Protein AF-A0A9E5G0K2-F1 (afdb_monomer_lite)

Radius of gyration: 24.52 Å; chains: 1; bounding box: 5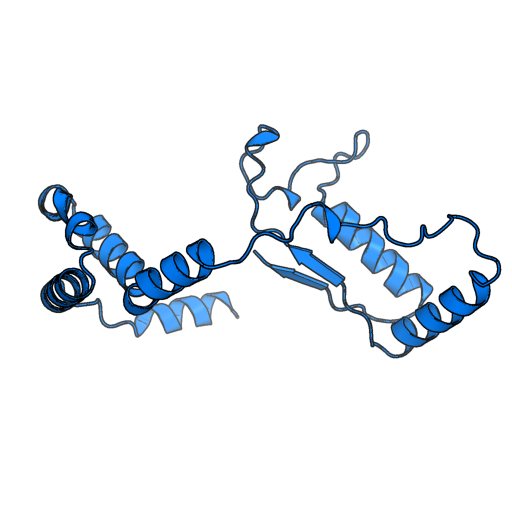8×37×56 Å

Foldseek 3Di:
DVVVVVVVVVVPDDQDDPVNLCVVCVVLVNNVLCPCVVVDDPVVNSVSSVVSVPDPSVCPVVVVVVVVPPDDPDPVVDDDDDDDDPDDPCPVVVVVVVLVCVLVQVAAAEDEFPDACVVVVDGGTQQQAQDDPPPSDGNVRVVVVVQVVVCVVNVHHHHYHYHD

Sequence (164 aa):
MTLRLQQEQRSMRTTPSVAETKQRLERTGQQHLLVFWDSLDESRREALLEAIVQLPLEHLSSMLSQAASLARPAAADIRPVRPYVRNMADASKYRAIGDDLVKRGKVAAFIVAGGQGTRLGWRGPKGTYPATPVAGKPLFRVFAEQIMAAERAYGVRIPWFVMT

pLDDT: mean 88.79, std 14.94, range [36.47, 98.31]

Structure (mmCIF, N/CA/C/O backbone):
data_AF-A0A9E5G0K2-F1
#
_entry.id   AF-A0A9E5G0K2-F1
#
loop_
_atom_site.group_PDB
_atom_site.id
_atom_site.type_symbol
_atom_site.label_atom_id
_atom_site.label_alt_id
_atom_site.label_comp_id
_atom_site.label_asym_id
_atom_site.label_entity_id
_atom_site.label_seq_id
_atom_site.pdbx_PDB_ins_code
_atom_site.Cartn_x
_atom_site.Cartn_y
_atom_site.Cartn_z
_atom_site.occupancy
_atom_site.B_iso_or_equiv
_atom_site.auth_seq_id
_atom_site.auth_comp_id
_atom_site.auth_asym_id
_atom_site.auth_atom_id
_atom_site.pdbx_PDB_model_num
ATOM 1 N N . MET A 1 1 ? -16.997 -9.450 -11.437 1.00 43.88 1 MET A N 1
ATOM 2 C CA . MET A 1 1 ? -17.025 -10.771 -10.768 1.00 43.88 1 MET A CA 1
ATOM 3 C C . MET A 1 1 ? -16.483 -10.708 -9.333 1.00 43.88 1 MET A C 1
ATOM 5 O O . MET A 1 1 ? -17.047 -11.350 -8.464 1.00 43.88 1 MET A O 1
ATOM 9 N N . THR A 1 2 ? -15.490 -9.858 -9.044 1.00 40.88 2 THR A N 1
ATOM 10 C CA . THR A 1 2 ? -14.891 -9.673 -7.701 1.00 40.88 2 THR A CA 1
ATOM 11 C C . THR A 1 2 ? -15.810 -9.015 -6.659 1.00 40.88 2 THR A C 1
ATOM 13 O O . THR A 1 2 ? -15.779 -9.396 -5.495 1.00 40.88 2 THR A O 1
ATOM 16 N N . LEU A 1 3 ? -16.683 -8.081 -7.065 1.00 37.84 3 LEU A N 1
ATOM 17 C CA . LEU A 1 3 ? -17.639 -7.426 -6.153 1.00 37.84 3 LEU A CA 1
ATOM 18 C C . LEU A 1 3 ? -18.699 -8.390 -5.593 1.00 37.84 3 LEU A C 1
ATOM 20 O O . LEU A 1 3 ? -19.084 -8.255 -4.436 1.00 37.84 3 LEU A O 1
ATOM 24 N N . ARG A 1 4 ? -19.126 -9.392 -6.379 1.00 37.00 4 ARG A N 1
ATOM 25 C CA . ARG A 1 4 ? -20.039 -10.445 -5.898 1.00 37.00 4 ARG A CA 1
ATOM 26 C C . ARG A 1 4 ? -19.358 -11.364 -4.890 1.00 37.00 4 ARG A C 1
ATOM 28 O O . ARG A 1 4 ? -19.949 -11.636 -3.861 1.00 37.00 4 ARG A O 1
ATOM 35 N N . LEU A 1 5 ? -18.097 -11.733 -5.120 1.00 40.19 5 LEU A N 1
ATOM 36 C CA . LEU A 1 5 ? -17.333 -12.565 -4.182 1.00 40.19 5 LEU A CA 1
ATOM 37 C C . LEU A 1 5 ? -17.058 -11.849 -2.847 1.00 40.19 5 LEU A C 1
ATOM 39 O O . LEU A 1 5 ? -17.119 -12.479 -1.797 1.00 40.19 5 LEU A O 1
ATOM 43 N N . GLN A 1 6 ? -16.820 -10.531 -2.859 1.00 43.56 6 GLN A N 1
ATOM 44 C CA . GLN A 1 6 ? -16.705 -9.745 -1.622 1.00 43.56 6 GLN A CA 1
ATOM 45 C C . GLN A 1 6 ? -18.045 -9.595 -0.885 1.00 43.56 6 GLN A C 1
ATOM 47 O O . GLN A 1 6 ? -18.051 -9.582 0.343 1.00 43.56 6 GLN A O 1
ATOM 52 N N . GLN A 1 7 ? -19.175 -9.510 -1.599 1.00 43.09 7 GLN A N 1
ATOM 53 C CA . GLN A 1 7 ? -20.510 -9.502 -0.984 1.00 43.09 7 GLN A CA 1
ATOM 54 C C . GLN A 1 7 ? -20.920 -10.884 -0.446 1.00 43.09 7 GLN A C 1
ATOM 56 O O . GLN A 1 7 ? -21.470 -10.965 0.648 1.00 43.09 7 GLN A O 1
ATOM 61 N N . GLU A 1 8 ? -20.589 -11.969 -1.148 1.00 36.47 8 GLU A N 1
ATOM 62 C CA . GLU A 1 8 ? -20.865 -13.347 -0.719 1.00 36.47 8 GLU A CA 1
ATOM 63 C C . GLU A 1 8 ? -20.001 -13.758 0.485 1.00 36.47 8 GLU A C 1
ATOM 65 O O . GLU A 1 8 ? -20.512 -14.367 1.421 1.00 36.47 8 GLU A O 1
ATOM 70 N N . GLN A 1 9 ? -18.732 -13.328 0.556 1.00 42.94 9 GLN A N 1
ATOM 71 C CA . GLN A 1 9 ? -17.899 -13.511 1.758 1.00 42.94 9 GLN A CA 1
ATOM 72 C C . GLN A 1 9 ? -18.350 -12.659 2.954 1.00 42.94 9 GLN A C 1
ATOM 74 O O . GLN A 1 9 ? -18.058 -13.001 4.101 1.00 42.94 9 GLN A O 1
ATOM 79 N N . ARG A 1 10 ? -19.066 -11.555 2.712 1.00 46.38 10 ARG A N 1
ATOM 80 C CA . ARG A 1 10 ? -19.677 -10.741 3.772 1.00 46.38 10 ARG A CA 1
ATOM 81 C C . ARG A 1 10 ? -20.912 -11.424 4.369 1.00 46.38 10 ARG A C 1
ATOM 83 O O . ARG A 1 10 ? -21.186 -11.240 5.545 1.00 46.38 10 ARG A O 1
ATOM 90 N N . SER A 1 11 ? -21.590 -12.270 3.590 1.00 39.50 11 SER A N 1
ATOM 91 C CA . SER A 1 11 ? -22.808 -12.989 3.988 1.00 39.50 11 SER A CA 1
ATOM 92 C C . SER A 1 11 ? -22.575 -14.222 4.881 1.00 39.50 11 SER A C 1
ATOM 94 O O . SER A 1 11 ? -23.548 -14.814 5.338 1.00 39.50 11 SER A O 1
ATOM 96 N N . MET A 1 12 ? -21.321 -14.623 5.134 1.00 43.28 12 MET A N 1
ATOM 97 C CA . MET A 1 12 ? -20.962 -15.782 5.977 1.00 43.28 12 MET A CA 1
ATOM 98 C C . MET A 1 12 ? -20.196 -15.415 7.259 1.00 43.28 12 MET A C 1
ATOM 100 O O . MET A 1 12 ? -19.709 -16.298 7.963 1.00 43.28 12 MET A O 1
ATOM 104 N N . ARG A 1 13 ? -20.073 -14.125 7.588 1.00 54.25 13 ARG A N 1
ATOM 105 C CA . ARG A 1 13 ? -19.498 -13.708 8.869 1.00 54.25 13 ARG A CA 1
ATOM 106 C C . ARG A 1 13 ? -20.595 -13.774 9.920 1.00 54.25 13 ARG A C 1
ATOM 108 O O . ARG A 1 13 ? -21.501 -12.952 9.914 1.00 54.25 13 ARG A O 1
ATOM 115 N N . THR A 1 14 ? -20.520 -14.756 10.811 1.00 58.19 14 THR A N 1
ATOM 116 C CA . THR A 1 14 ? -21.218 -14.686 12.094 1.00 58.19 14 THR A CA 1
ATOM 117 C C . THR A 1 14 ? -20.845 -13.359 12.744 1.00 58.19 14 THR A C 1
ATOM 119 O O . THR A 1 14 ? -19.664 -13.107 12.996 1.00 58.19 14 THR A O 1
ATOM 122 N N . THR A 1 15 ? -21.831 -12.485 12.953 1.00 62.00 15 THR A N 1
ATOM 123 C CA . THR A 1 15 ? -21.634 -11.246 13.706 1.00 62.00 15 THR A CA 1
ATOM 124 C C . THR A 1 15 ? -20.990 -11.622 15.042 1.00 62.00 15 THR A C 1
ATOM 126 O O . THR A 1 15 ? -21.543 -12.471 15.748 1.00 62.00 15 THR A O 1
ATOM 129 N N . PRO A 1 16 ? -19.810 -11.074 15.378 1.00 71.81 16 PRO A N 1
ATOM 130 C CA . PRO A 1 16 ? -19.107 -11.449 16.597 1.00 71.81 16 PRO A CA 1
ATOM 131 C C . PRO A 1 16 ? -20.000 -11.163 17.798 1.00 71.81 16 PRO A C 1
ATOM 133 O O . PRO A 1 16 ? -20.581 -10.079 17.883 1.00 71.81 16 PRO A O 1
ATOM 136 N N . SER A 1 17 ? -20.117 -12.099 18.739 1.00 87.12 17 SER A N 1
ATOM 137 C CA . SER A 1 17 ? -20.910 -11.829 19.934 1.00 87.12 17 SER A CA 1
ATOM 138 C C . SER A 1 17 ? -20.267 -10.698 20.738 1.00 87.12 17 SER A C 1
ATOM 140 O O . SER A 1 17 ? -19.047 -10.653 20.942 1.00 87.12 17 S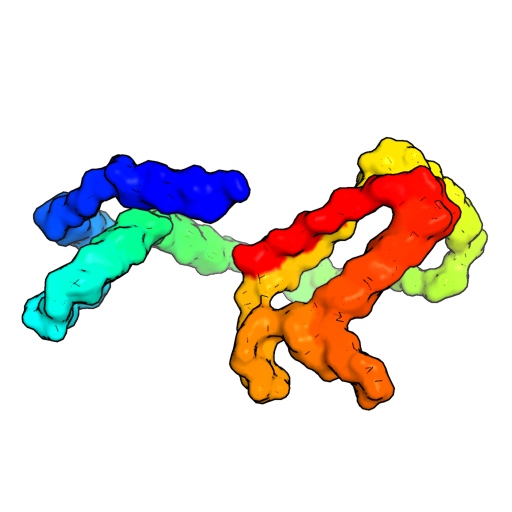ER A O 1
ATOM 142 N N . VAL A 1 18 ? -21.098 -9.785 21.248 1.00 90.75 18 VAL A N 1
ATOM 143 C CA . VAL A 1 18 ? -20.658 -8.718 22.160 1.00 90.75 18 VAL A CA 1
ATOM 144 C C . VAL A 1 18 ? -19.929 -9.318 23.365 1.00 90.75 18 VAL A C 1
ATOM 146 O O . VAL A 1 18 ? -18.916 -8.778 23.807 1.00 90.75 18 VAL A O 1
ATOM 149 N N . ALA A 1 19 ? -20.414 -10.452 23.881 1.00 92.12 19 ALA A N 1
ATOM 150 C CA . ALA A 1 19 ? -19.823 -11.122 25.035 1.00 92.12 19 ALA A CA 1
ATOM 151 C C . ALA A 1 19 ? -18.418 -11.670 24.727 1.00 92.12 19 ALA A C 1
ATOM 153 O O . ALA A 1 19 ? -17.480 -11.423 25.484 1.00 92.12 19 ALA A O 1
ATOM 154 N N . GLU A 1 20 ? -18.250 -12.340 23.584 1.00 91.94 20 GLU A N 1
ATOM 155 C CA . GLU A 1 20 ? -16.953 -12.868 23.135 1.00 91.94 20 GLU A CA 1
ATOM 156 C C . GLU A 1 20 ? -15.943 -11.742 22.898 1.00 91.94 20 GLU A C 1
ATOM 158 O O . GLU A 1 20 ? -14.775 -11.842 23.282 1.00 91.94 20 GLU A O 1
ATOM 163 N N . THR A 1 21 ? -16.408 -10.636 22.312 1.00 94.06 21 THR A N 1
ATOM 164 C CA . THR A 1 21 ? -15.580 -9.455 22.063 1.00 94.06 21 THR A CA 1
ATOM 165 C C . THR A 1 21 ? -15.115 -8.836 23.377 1.00 94.06 21 THR A C 1
ATOM 167 O O . THR A 1 21 ? -13.920 -8.598 23.540 1.00 94.06 21 THR A O 1
ATOM 170 N N . LYS A 1 22 ? -16.014 -8.649 24.353 1.00 94.62 22 LYS A N 1
ATOM 171 C CA . LYS A 1 22 ? -15.657 -8.152 25.692 1.00 94.62 22 LYS A CA 1
ATOM 172 C C . LYS A 1 22 ? -14.598 -9.034 26.358 1.00 94.62 22 LYS A C 1
ATOM 174 O O . LYS A 1 22 ? -13.561 -8.522 26.772 1.00 94.62 22 LYS A O 1
ATOM 179 N N . GLN A 1 23 ? -14.791 -10.353 26.352 1.00 94.81 23 GLN A N 1
ATOM 180 C CA . GLN A 1 23 ? -13.837 -11.295 26.944 1.00 94.81 23 GLN A CA 1
ATOM 181 C C . GLN A 1 23 ? -12.473 -11.290 26.227 1.00 94.81 23 GLN A C 1
ATOM 183 O O . GLN A 1 23 ? -11.421 -11.412 26.857 1.00 94.81 23 GLN A O 1
ATOM 188 N N . ARG A 1 24 ? -12.447 -11.168 24.893 1.00 95.06 24 ARG A N 1
ATOM 189 C CA . ARG A 1 24 ? -11.194 -11.025 24.130 1.00 95.06 24 ARG A CA 1
ATOM 190 C C . ARG A 1 24 ? -10.463 -9.743 24.519 1.00 95.06 24 ARG A C 1
ATOM 192 O O . ARG A 1 24 ? -9.272 -9.795 24.816 1.00 95.06 24 ARG A O 1
ATOM 199 N N . LEU A 1 25 ? -11.180 -8.624 24.577 1.00 95.88 25 LEU A N 1
ATOM 200 C CA . LEU A 1 25 ? -10.605 -7.338 24.958 1.00 95.88 25 LEU A CA 1
ATOM 201 C C . LEU A 1 25 ? -10.047 -7.366 26.379 1.00 95.88 25 LEU A C 1
ATOM 203 O O . LEU A 1 25 ? -8.936 -6.886 26.576 1.00 95.88 25 LEU A O 1
ATOM 207 N N . GLU A 1 26 ? -10.747 -7.986 27.330 1.00 95.44 26 GLU A N 1
ATOM 208 C CA . GLU A 1 26 ? -10.262 -8.186 28.701 1.00 95.44 26 GLU A CA 1
ATOM 209 C C . GLU A 1 26 ? -8.936 -8.945 28.747 1.00 95.44 26 GLU A C 1
ATOM 211 O O . GLU A 1 26 ? -7.979 -8.468 29.353 1.00 95.44 26 GLU A O 1
ATOM 216 N N . ARG A 1 27 ? -8.840 -10.078 28.040 1.00 94.56 27 ARG A N 1
ATOM 217 C CA . ARG A 1 27 ? -7.602 -10.874 27.968 1.00 94.56 27 ARG A CA 1
ATOM 218 C C . ARG A 1 27 ? -6.435 -10.106 27.348 1.00 94.56 27 ARG A C 1
ATOM 220 O O . ARG A 1 27 ? -5.292 -10.322 27.732 1.00 94.56 27 ARG A O 1
ATOM 227 N N . THR A 1 28 ? -6.717 -9.227 26.389 1.00 94.62 28 THR A N 1
ATOM 228 C CA . THR A 1 28 ? -5.694 -8.412 25.704 1.00 94.62 28 THR A CA 1
ATOM 229 C C . THR A 1 28 ? -5.438 -7.047 26.356 1.00 94.62 28 THR A C 1
ATOM 231 O O . THR A 1 28 ? -4.575 -6.305 25.888 1.00 94.62 28 THR A O 1
ATOM 234 N N . GLY A 1 29 ? -6.175 -6.687 27.414 1.00 94.12 29 GLY A N 1
ATOM 235 C CA . GLY A 1 29 ? -6.085 -5.373 28.064 1.00 94.12 29 GLY A CA 1
ATOM 236 C C . GLY A 1 29 ? -6.589 -4.195 27.210 1.00 94.12 29 GLY A C 1
ATOM 237 O O . GLY A 1 29 ? -6.114 -3.072 27.365 1.00 94.12 29 GLY A O 1
ATOM 238 N N . GLN A 1 30 ? -7.508 -4.435 26.270 1.00 95.81 30 GLN A N 1
ATOM 239 C CA . GLN A 1 30 ? -7.991 -3.464 25.272 1.00 95.81 30 GLN A CA 1
ATOM 240 C C . GLN A 1 30 ? -9.459 -3.051 25.501 1.00 95.81 30 GLN A C 1
ATOM 242 O O . GLN A 1 30 ? -10.157 -2.644 24.573 1.00 95.81 30 GLN A O 1
ATOM 247 N N . GLN A 1 31 ? -9.959 -3.134 26.738 1.00 96.25 31 GLN A N 1
ATOM 248 C CA . GLN A 1 31 ? -11.364 -2.839 27.070 1.00 96.25 31 GLN A CA 1
ATOM 249 C C . GLN A 1 31 ? -11.780 -1.400 26.727 1.00 96.25 31 GLN A C 1
ATOM 251 O O . GLN A 1 31 ? -12.961 -1.132 26.506 1.00 96.25 31 GLN A O 1
ATOM 256 N N . HIS A 1 32 ? -10.814 -0.479 26.632 1.00 96.06 32 HIS A N 1
ATOM 257 C CA . HIS A 1 32 ? -11.055 0.926 26.307 1.00 96.06 32 HIS A CA 1
ATOM 258 C C . HIS A 1 32 ? -11.768 1.133 24.957 1.00 96.06 32 HIS A C 1
ATOM 260 O O . HIS A 1 32 ? -12.444 2.143 24.774 1.00 96.06 32 HIS A O 1
ATOM 266 N N . LEU A 1 33 ? -11.677 0.168 24.032 1.00 96.06 33 LEU A N 1
ATOM 267 C CA . LEU A 1 33 ? -12.365 0.211 22.737 1.00 96.06 33 LEU A CA 1
ATOM 268 C C . LEU A 1 33 ? -13.899 0.205 22.859 1.00 96.06 33 LEU A C 1
ATOM 270 O O . LEU A 1 33 ? -14.578 0.637 21.931 1.00 96.06 33 LEU A O 1
ATOM 274 N N . LEU A 1 34 ? -14.450 -0.248 23.991 1.00 96.12 34 LEU A N 1
ATOM 275 C CA . LEU A 1 34 ? -15.895 -0.306 24.239 1.00 96.12 34 LEU A CA 1
ATOM 276 C C . LEU A 1 34 ? -16.393 0.745 25.247 1.00 96.12 34 LEU A C 1
ATOM 278 O O . LEU A 1 34 ? -17.551 0.688 25.649 1.00 96.12 34 LEU A O 1
ATOM 282 N N . VAL A 1 35 ? -15.570 1.728 25.637 1.00 96.75 35 VAL A N 1
ATOM 283 C CA . VAL A 1 35 ? -15.941 2.750 26.646 1.00 96.75 35 VAL A CA 1
ATOM 284 C C . VAL A 1 35 ? -17.204 3.533 26.273 1.00 96.75 35 VAL A C 1
ATOM 286 O O . VAL A 1 35 ? -17.978 3.897 27.151 1.00 96.75 35 VAL A O 1
ATOM 289 N N . PHE A 1 36 ? -17.446 3.764 24.981 1.00 96.62 36 PHE A N 1
ATOM 290 C CA . PHE A 1 36 ? -18.617 4.501 24.490 1.00 96.62 36 PHE A CA 1
ATOM 291 C C . PHE A 1 36 ? -19.709 3.594 23.908 1.00 96.62 36 PHE A C 1
ATOM 293 O O . PHE A 1 36 ? -20.572 4.073 23.182 1.00 96.62 36 PHE A O 1
ATOM 300 N N . TRP A 1 37 ? -19.690 2.291 24.198 1.00 95.94 37 TRP A N 1
ATOM 301 C CA . TRP A 1 37 ? -20.612 1.314 23.605 1.00 95.94 37 TRP A CA 1
ATOM 302 C C . TRP A 1 37 ? -22.096 1.694 23.738 1.00 95.94 37 TRP A C 1
ATOM 304 O O . TRP A 1 37 ? -22.885 1.532 22.800 1.00 95.94 37 TRP A O 1
ATOM 314 N N . ASP A 1 38 ? -22.470 2.244 24.891 1.00 96.31 38 ASP A N 1
ATOM 315 C CA . ASP A 1 38 ? -23.859 2.574 25.203 1.00 96.31 38 ASP A CA 1
ATOM 316 C C . ASP A 1 38 ? -24.374 3.808 24.445 1.00 96.31 38 ASP A C 1
ATOM 318 O O . ASP A 1 38 ? -25.584 3.962 24.302 1.00 96.31 38 ASP A O 1
ATOM 322 N N . SER A 1 39 ? -23.488 4.650 23.893 1.00 97.12 39 SER A N 1
ATOM 323 C CA . SER A 1 39 ? -23.873 5.817 23.081 1.00 97.12 39 SER A CA 1
ATOM 324 C C . SER A 1 39 ? -24.017 5.512 21.585 1.00 97.12 39 SER A C 1
ATOM 326 O O . SER A 1 39 ? -24.402 6.389 20.808 1.00 97.12 39 SER A O 1
ATOM 328 N N . LEU A 1 40 ? -23.697 4.284 21.164 1.00 96.81 40 LEU A N 1
ATOM 329 C CA . LEU A 1 40 ? -23.763 3.855 19.770 1.00 96.81 40 LEU A CA 1
ATOM 330 C C . LEU A 1 40 ? -25.140 3.282 19.421 1.00 96.81 40 LEU A C 1
ATOM 332 O O . LEU A 1 40 ? -25.718 2.511 20.187 1.00 96.81 40 LEU A O 1
ATOM 336 N N . ASP A 1 41 ? -25.621 3.619 18.224 1.00 96.94 41 ASP A N 1
ATOM 337 C CA . ASP A 1 41 ? -26.733 2.917 17.584 1.00 96.94 41 ASP A CA 1
ATOM 338 C C . ASP A 1 41 ? -26.310 1.513 17.108 1.00 96.94 41 ASP A C 1
ATOM 340 O O . ASP A 1 41 ? -25.123 1.176 17.076 1.00 96.94 41 ASP A O 1
ATOM 344 N N . GLU A 1 42 ? -27.286 0.687 16.733 1.00 94.00 42 GLU A N 1
ATOM 345 C CA . GLU A 1 42 ? -27.047 -0.712 16.360 1.00 94.00 42 GLU A CA 1
ATOM 346 C C . GLU A 1 42 ? -26.088 -0.859 15.169 1.00 94.00 42 GLU A C 1
ATOM 348 O O . GLU A 1 42 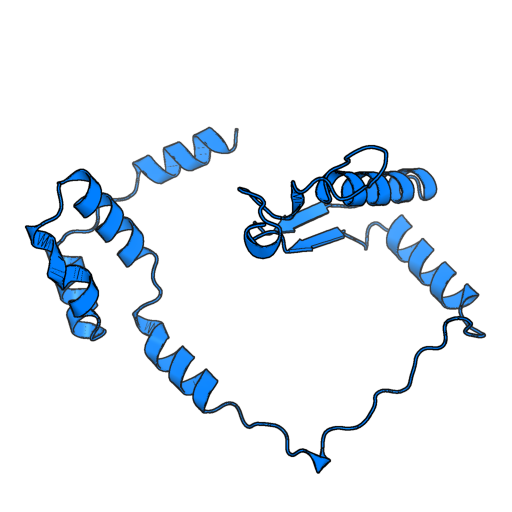? -25.168 -1.672 15.202 1.00 94.00 42 GLU A O 1
ATOM 353 N N . SER A 1 43 ? -26.213 0.001 14.154 1.00 94.25 43 SER A N 1
ATOM 354 C CA . SER A 1 43 ? -25.343 -0.050 12.974 1.00 94.25 43 SER A CA 1
ATOM 355 C C . SER A 1 43 ? -23.888 0.271 13.326 1.00 94.25 43 SER A C 1
ATOM 357 O O . SER A 1 43 ? -22.958 -0.377 12.840 1.00 94.25 43 SER A O 1
ATOM 359 N N . ARG A 1 44 ? -23.667 1.254 14.204 1.00 95.44 44 ARG A N 1
ATOM 360 C CA . ARG A 1 44 ? -22.326 1.601 14.692 1.00 95.44 44 ARG A CA 1
ATOM 361 C C . ARG A 1 44 ? -21.745 0.517 15.589 1.00 95.44 44 ARG A C 1
ATOM 363 O O . ARG A 1 44 ? -20.535 0.303 15.552 1.00 95.44 44 ARG A O 1
ATOM 370 N N . ARG A 1 45 ? -22.580 -0.158 16.381 1.00 95.38 45 ARG A N 1
ATOM 371 C CA . ARG A 1 45 ? -22.175 -1.299 17.211 1.00 95.38 45 ARG A CA 1
ATOM 372 C C . ARG A 1 45 ? -21.683 -2.451 16.352 1.00 95.38 45 ARG A C 1
ATOM 374 O O . ARG A 1 45 ? -20.561 -2.906 16.558 1.00 95.38 45 ARG A O 1
ATOM 381 N N . GLU A 1 46 ? -22.459 -2.856 15.352 1.00 93.88 46 GLU A N 1
ATOM 382 C CA . GLU A 1 46 ? -22.061 -3.891 14.394 1.00 93.88 46 GLU A CA 1
ATOM 383 C C . GLU A 1 46 ? -20.743 -3.532 13.692 1.00 93.88 46 GLU A C 1
ATOM 385 O O . GLU A 1 46 ? -19.799 -4.324 13.705 1.00 93.88 46 GLU A O 1
ATOM 390 N N . ALA A 1 47 ? -20.627 -2.308 13.163 1.00 93.81 47 ALA A N 1
ATOM 391 C CA . ALA A 1 47 ? -19.414 -1.849 12.486 1.00 93.81 47 ALA A CA 1
ATOM 392 C C . ALA A 1 47 ? -18.180 -1.837 13.407 1.00 93.81 47 ALA A C 1
ATOM 394 O O . ALA A 1 47 ? -17.075 -2.184 12.982 1.00 93.81 47 ALA A O 1
ATOM 395 N N . LEU A 1 48 ? -18.354 -1.452 14.675 1.00 95.56 48 LEU A N 1
ATOM 396 C CA . LEU A 1 48 ? -17.281 -1.471 15.665 1.00 95.56 48 LEU A CA 1
ATOM 397 C C . LEU A 1 48 ? -16.831 -2.904 15.974 1.00 95.56 48 LEU A C 1
ATOM 399 O O . LEU A 1 48 ? -15.629 -3.165 16.006 1.00 95.56 48 LEU A O 1
ATOM 403 N N . LEU A 1 49 ? -17.767 -3.839 16.165 1.00 94.81 49 LEU A N 1
ATOM 404 C CA . LEU A 1 49 ? -17.441 -5.249 16.399 1.00 94.81 49 LEU A CA 1
ATOM 405 C C . LEU A 1 49 ? -16.706 -5.863 15.203 1.00 94.81 49 LEU A C 1
ATOM 407 O O . LEU A 1 49 ? -15.682 -6.525 15.387 1.00 94.81 49 LEU A O 1
ATOM 411 N N . GLU A 1 50 ? -17.175 -5.595 13.980 1.00 93.44 50 GLU A N 1
ATOM 412 C CA . GLU A 1 50 ? -16.492 -6.024 12.756 1.00 93.44 50 GLU A CA 1
ATOM 413 C C . GLU A 1 50 ? -15.053 -5.497 12.704 1.00 93.44 50 GLU A C 1
ATOM 415 O O . GLU A 1 50 ? -14.130 -6.256 12.400 1.00 93.44 50 GLU A O 1
ATOM 420 N N . ALA A 1 51 ? -14.846 -4.217 13.032 1.00 94.44 51 ALA A N 1
ATOM 421 C CA . ALA A 1 51 ? -13.523 -3.605 13.045 1.00 94.44 51 ALA A CA 1
ATOM 422 C C . ALA A 1 51 ? -12.607 -4.236 14.105 1.00 94.44 51 ALA A C 1
ATOM 424 O O . ALA A 1 51 ? -11.463 -4.572 13.797 1.00 94.44 51 ALA A O 1
ATOM 425 N N . ILE A 1 52 ? -13.106 -4.449 15.327 1.00 95.12 52 ILE A N 1
ATOM 426 C CA . ILE A 1 52 ? -12.337 -5.043 16.432 1.00 95.12 52 ILE A CA 1
ATOM 427 C C . ILE A 1 52 ? -11.877 -6.463 16.086 1.00 95.12 52 ILE A C 1
ATOM 429 O O . ILE A 1 52 ? -10.743 -6.839 16.389 1.00 95.12 52 ILE A O 1
ATOM 433 N N . VAL A 1 53 ? -12.716 -7.259 15.420 1.00 92.06 53 VAL A N 1
ATOM 434 C CA . VAL A 1 53 ? -12.347 -8.632 15.043 1.00 92.06 53 VAL A CA 1
ATOM 435 C C . VAL A 1 53 ? -11.177 -8.681 14.065 1.00 92.06 53 VAL A C 1
ATOM 437 O O . VAL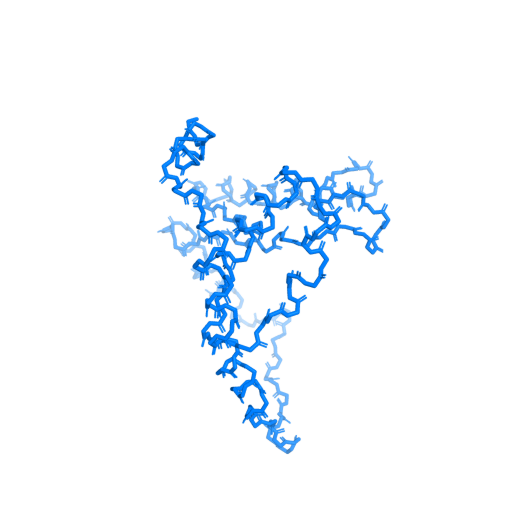 A 1 53 ? -10.351 -9.585 14.172 1.00 92.06 53 VAL A O 1
ATOM 440 N N . GLN A 1 54 ? -11.044 -7.698 13.174 1.00 91.75 54 GLN A N 1
ATOM 441 C CA . GLN A 1 54 ? -9.922 -7.634 12.228 1.00 91.75 54 GLN A CA 1
ATOM 442 C C . GLN A 1 54 ? -8.591 -7.233 12.887 1.00 91.75 54 GLN A C 1
ATOM 444 O O . GLN A 1 54 ? -7.539 -7.357 12.259 1.00 91.75 54 GLN A O 1
ATOM 449 N N . LEU A 1 55 ? -8.605 -6.738 14.130 1.00 93.38 55 LEU A N 1
ATOM 450 C CA . LEU A 1 55 ? -7.385 -6.316 14.810 1.00 93.38 55 LEU A CA 1
ATOM 451 C C . LEU A 1 55 ? -6.587 -7.529 15.324 1.00 93.38 55 LEU A C 1
ATOM 453 O O . LEU A 1 55 ? -7.162 -8.410 15.973 1.00 93.38 55 LEU A O 1
ATOM 457 N N . PRO A 1 56 ? -5.255 -7.561 15.128 1.00 93.38 56 PRO A N 1
ATOM 458 C CA . PRO A 1 56 ? -4.379 -8.615 15.641 1.00 93.38 56 PRO A CA 1
ATOM 459 C C . PRO A 1 56 ? -4.022 -8.370 17.119 1.00 93.38 56 PRO A C 1
ATOM 461 O O . PRO A 1 56 ? -2.850 -8.234 17.474 1.00 93.38 56 PRO A O 1
ATOM 464 N N . LEU A 1 57 ? -5.036 -8.253 17.982 1.00 93.81 57 LEU A N 1
ATOM 465 C CA . LEU A 1 57 ? -4.896 -7.799 19.373 1.00 93.81 57 LEU A CA 1
ATOM 466 C C . LEU A 1 57 ? -3.904 -8.636 20.187 1.00 93.81 57 LEU A C 1
ATOM 468 O O . LEU A 1 57 ? -3.119 -8.091 20.959 1.00 93.81 57 LEU A O 1
ATOM 472 N N . GLU A 1 58 ? -3.895 -9.947 19.965 1.00 94.19 58 GLU A N 1
ATOM 473 C CA . GLU A 1 58 ? -3.024 -10.909 20.642 1.00 94.19 58 GLU A CA 1
ATOM 474 C C . GLU A 1 58 ? -1.538 -10.671 20.340 1.00 94.19 58 GLU A C 1
ATOM 476 O O . GLU A 1 58 ? -0.673 -11.020 21.142 1.00 94.19 58 GLU A O 1
ATOM 481 N N . HIS A 1 59 ? -1.227 -10.045 19.203 1.00 93.94 59 HIS A N 1
ATOM 482 C CA . HIS A 1 59 ? 0.143 -9.797 18.761 1.00 93.94 59 HIS A CA 1
ATOM 483 C C . HIS A 1 59 ? 0.627 -8.379 19.064 1.00 93.94 59 HIS A C 1
ATOM 485 O O . HIS A 1 59 ? 1.837 -8.146 19.057 1.00 93.94 59 HIS A O 1
ATOM 491 N N . LEU A 1 60 ? -0.269 -7.438 19.384 1.00 90.81 60 LEU A N 1
ATOM 492 C CA . LEU A 1 60 ? 0.089 -6.028 19.573 1.00 90.81 60 LEU A CA 1
ATOM 493 C C . LEU A 1 60 ? 1.203 -5.835 20.605 1.00 90.81 60 LEU A C 1
ATOM 495 O O . LEU A 1 60 ? 2.164 -5.119 20.334 1.00 90.81 60 LEU A O 1
ATOM 499 N N . SER A 1 61 ? 1.117 -6.511 21.755 1.00 88.00 61 SER A N 1
ATOM 500 C CA . SER A 1 61 ? 2.149 -6.416 22.795 1.00 88.00 61 SER A CA 1
ATOM 501 C C . SER A 1 61 ? 3.512 -6.886 22.276 1.00 88.00 61 SER A C 1
ATOM 503 O O . SER A 1 61 ? 4.488 -6.146 22.376 1.00 88.00 61 SER A O 1
ATOM 505 N N . SER A 1 62 ? 3.569 -8.052 21.620 1.00 91.12 62 SER A N 1
ATOM 506 C CA . SER A 1 62 ? 4.818 -8.562 21.038 1.00 91.12 62 SER A CA 1
ATOM 507 C C . SER A 1 62 ? 5.392 -7.646 19.954 1.00 91.12 62 SER A C 1
ATOM 509 O O . SER A 1 62 ? 6.599 -7.425 19.931 1.00 91.12 62 SER A O 1
ATOM 511 N N . MET A 1 63 ? 4.546 -7.058 19.102 1.00 92.81 63 MET A N 1
ATOM 512 C CA . MET A 1 63 ? 4.978 -6.133 18.051 1.00 92.81 63 MET A CA 1
ATOM 513 C C . MET A 1 63 ? 5.571 -4.851 18.643 1.00 92.81 63 MET A C 1
ATOM 515 O O . MET A 1 63 ? 6.597 -4.369 18.164 1.00 92.81 63 MET A O 1
ATOM 519 N N . LEU A 1 64 ? 4.960 -4.317 19.705 1.00 90.62 64 LEU A N 1
ATOM 520 C CA . LEU A 1 64 ? 5.457 -3.136 20.413 1.00 90.62 64 LEU A CA 1
ATOM 521 C C . LEU A 1 64 ? 6.776 -3.424 21.131 1.00 90.62 64 LEU A C 1
ATOM 523 O O . LEU A 1 64 ? 7.721 -2.647 21.000 1.00 90.62 64 LEU A O 1
ATOM 527 N N . SER A 1 65 ? 6.872 -4.552 21.839 1.00 90.38 65 SER A N 1
ATOM 528 C CA . SER A 1 65 ? 8.115 -4.980 22.485 1.00 90.38 65 SER A CA 1
ATOM 529 C C . SER A 1 65 ? 9.227 -5.193 21.463 1.00 90.38 65 SER A C 1
ATOM 531 O O . SER A 1 65 ? 10.340 -4.716 21.671 1.00 90.38 65 SER A O 1
ATOM 533 N N . GLN A 1 66 ? 8.925 -5.833 20.329 1.00 91.06 66 GLN A N 1
ATOM 534 C CA . GLN A 1 66 ? 9.889 -6.024 19.253 1.00 91.06 66 GLN A CA 1
ATOM 535 C C . GLN A 1 66 ? 10.374 -4.676 18.715 1.00 91.06 66 GLN A C 1
ATOM 537 O O . GLN A 1 66 ? 11.581 -4.449 18.679 1.00 91.06 66 GLN A O 1
ATOM 542 N N . ALA A 1 67 ? 9.460 -3.762 18.376 1.00 89.50 67 ALA A N 1
ATOM 543 C CA . ALA A 1 67 ? 9.802 -2.429 17.885 1.00 89.50 67 ALA A CA 1
ATOM 544 C C . ALA A 1 67 ? 10.653 -1.629 18.886 1.00 89.50 67 ALA A C 1
ATOM 546 O O . ALA A 1 67 ? 11.603 -0.962 18.481 1.00 89.50 67 ALA A O 1
ATOM 547 N N . ALA A 1 68 ? 10.354 -1.725 20.185 1.00 88.81 68 ALA A N 1
ATOM 548 C CA . ALA A 1 68 ? 11.134 -1.086 21.243 1.00 88.81 68 ALA A CA 1
ATOM 549 C C . ALA A 1 68 ? 12.519 -1.729 21.433 1.00 88.81 68 ALA A C 1
ATOM 551 O O . ALA A 1 68 ? 13.475 -1.037 21.775 1.00 88.81 68 ALA A O 1
ATOM 552 N N . SER A 1 69 ? 12.632 -3.039 21.197 1.00 86.31 69 SER A N 1
ATOM 553 C CA . SER A 1 69 ? 13.885 -3.795 21.324 1.00 86.31 69 SER A CA 1
ATOM 554 C C . SER A 1 69 ? 14.817 -3.671 20.115 1.00 86.31 69 SER A C 1
ATOM 556 O O . SER A 1 69 ? 15.959 -4.125 20.184 1.00 86.31 69 SER A O 1
ATOM 558 N N . LEU A 1 70 ? 14.355 -3.077 19.005 1.00 86.00 70 LEU A N 1
ATOM 559 C CA . LEU A 1 70 ? 15.182 -2.875 17.818 1.00 86.00 70 LEU A CA 1
ATOM 560 C C . LEU A 1 70 ? 16.388 -2.000 18.169 1.00 86.00 70 LEU A C 1
ATOM 562 O O . LEU A 1 70 ? 16.269 -0.790 18.383 1.00 86.00 70 LEU A O 1
ATOM 566 N N . ALA A 1 71 ? 17.562 -2.632 18.200 1.00 80.88 71 ALA A N 1
ATOM 567 C CA . ALA A 1 71 ? 18.822 -1.945 18.400 1.00 80.88 71 ALA A CA 1
ATOM 568 C C . ALA A 1 71 ? 18.994 -0.892 17.305 1.00 80.88 71 ALA A C 1
ATOM 570 O O . ALA A 1 71 ? 18.962 -1.190 16.107 1.00 80.88 71 ALA A O 1
ATOM 571 N N . ARG A 1 72 ? 19.177 0.361 17.718 1.00 80.56 72 ARG A N 1
ATOM 572 C CA . ARG A 1 72 ? 19.589 1.401 16.783 1.00 80.56 72 ARG A CA 1
ATOM 573 C C . ARG A 1 72 ? 21.039 1.113 16.398 1.00 80.56 72 ARG A C 1
ATOM 575 O O . ARG A 1 72 ? 21.849 0.925 17.307 1.00 80.56 72 ARG A O 1
ATOM 582 N N . PRO A 1 73 ? 21.377 1.070 15.098 1.00 80.94 73 PRO A N 1
ATOM 583 C CA . PRO A 1 73 ? 22.767 0.921 14.696 1.00 80.94 73 PRO A CA 1
ATOM 584 C C . PRO A 1 73 ? 23.590 2.050 15.319 1.00 80.94 73 PRO A C 1
ATOM 586 O O . PRO A 1 73 ? 23.132 3.199 15.371 1.00 80.94 73 PRO A O 1
ATOM 589 N N . ALA A 1 74 ? 24.786 1.730 15.815 1.00 85.88 74 ALA A N 1
ATOM 590 C CA . ALA A 1 74 ? 25.684 2.760 16.307 1.00 85.88 74 ALA A CA 1
ATOM 591 C C . ALA A 1 74 ? 26.034 3.693 15.143 1.00 85.88 74 ALA A C 1
ATOM 593 O O . ALA A 1 74 ? 26.226 3.246 14.012 1.00 85.88 74 ALA A O 1
ATOM 594 N N . ALA A 1 75 ? 26.141 4.998 15.400 1.00 81.50 75 ALA A N 1
ATOM 595 C CA . ALA A 1 75 ? 26.445 5.963 14.341 1.00 81.50 75 ALA A CA 1
ATOM 596 C C . ALA A 1 75 ? 27.752 5.623 13.591 1.00 81.50 75 ALA A C 1
ATOM 598 O O . ALA A 1 75 ? 27.851 5.870 12.394 1.00 81.50 75 ALA A O 1
ATOM 599 N N . ALA A 1 76 ? 28.715 4.996 14.279 1.00 86.75 76 ALA A N 1
ATOM 600 C CA . ALA A 1 76 ? 29.982 4.533 13.711 1.00 86.75 76 ALA A CA 1
ATOM 601 C C . ALA A 1 76 ? 29.838 3.392 12.678 1.00 86.75 76 ALA A C 1
ATOM 603 O O . ALA A 1 76 ? 30.715 3.219 11.826 1.00 86.75 76 ALA A O 1
ATOM 604 N N . ASP A 1 77 ? 28.735 2.641 12.719 1.00 88.56 77 ASP A N 1
ATOM 605 C CA . ASP A 1 77 ? 28.447 1.547 11.783 1.00 88.56 77 ASP A CA 1
ATOM 606 C C . ASP A 1 77 ? 27.762 2.044 10.500 1.00 88.56 77 ASP A C 1
ATOM 608 O O . ASP A 1 77 ? 27.663 1.317 9.510 1.00 88.56 77 ASP A O 1
ATOM 612 N N . ILE A 1 78 ? 27.313 3.302 10.483 1.00 90.88 78 ILE A N 1
ATOM 613 C CA . ILE A 1 78 ? 26.673 3.925 9.327 1.00 90.88 78 ILE A CA 1
ATOM 614 C C . ILE A 1 78 ? 27.760 4.503 8.422 1.00 90.88 78 ILE A C 1
ATOM 616 O O . ILE A 1 78 ? 28.432 5.475 8.761 1.00 90.88 78 ILE A O 1
ATOM 620 N N . ARG A 1 79 ? 27.926 3.914 7.235 1.00 90.88 79 ARG A N 1
ATOM 621 C CA . ARG A 1 79 ? 28.908 4.355 6.235 1.00 90.88 79 ARG A CA 1
ATOM 622 C C . ARG A 1 79 ? 28.226 4.655 4.902 1.00 90.88 79 ARG A C 1
ATOM 624 O O . ARG A 1 79 ? 27.232 4.004 4.575 1.00 90.88 79 ARG A O 1
ATOM 631 N N . PRO A 1 80 ? 28.749 5.602 4.103 1.00 90.75 80 PRO A N 1
ATOM 632 C CA . PRO A 1 80 ? 28.234 5.840 2.764 1.00 90.75 80 PRO A CA 1
ATOM 633 C C . PRO A 1 80 ? 28.314 4.578 1.901 1.00 90.75 80 PRO A C 1
ATOM 635 O O . PRO A 1 80 ? 29.332 3.884 1.877 1.00 90.75 80 PRO A O 1
ATOM 638 N N . VAL A 1 81 ? 27.251 4.307 1.147 1.00 91.25 81 VAL A N 1
ATOM 639 C CA . VAL A 1 81 ? 27.289 3.311 0.073 1.00 91.25 81 VAL A CA 1
ATOM 640 C C . VAL A 1 81 ? 28.178 3.817 -1.066 1.00 91.25 81 VAL A C 1
ATOM 642 O O . VAL A 1 81 ? 28.275 5.023 -1.307 1.00 91.25 81 VAL A O 1
ATOM 645 N N . ARG A 1 82 ? 28.811 2.899 -1.804 1.00 87.88 82 ARG A N 1
ATOM 646 C CA . ARG A 1 82 ? 29.512 3.251 -3.043 1.00 87.88 82 ARG A CA 1
ATOM 647 C C . ARG A 1 82 ? 28.526 3.934 -4.008 1.00 87.88 82 ARG A C 1
ATOM 649 O O . ARG A 1 82 ? 27.491 3.339 -4.313 1.00 87.88 82 ARG A O 1
ATOM 656 N N . PRO A 1 83 ? 28.823 5.146 -4.509 1.00 84.12 83 PRO A N 1
ATOM 657 C CA . PRO A 1 83 ? 27.897 5.860 -5.375 1.00 84.12 83 PRO A CA 1
ATOM 658 C C . PRO A 1 83 ? 27.805 5.193 -6.751 1.00 84.12 83 PRO A C 1
ATOM 660 O O . PRO A 1 83 ? 28.817 4.805 -7.340 1.00 84.12 83 PRO A O 1
ATOM 663 N N . TYR A 1 84 ? 26.587 5.119 -7.285 1.00 80.81 84 TYR A N 1
ATOM 664 C CA . TYR A 1 84 ? 26.351 4.800 -8.690 1.00 80.81 84 TYR A CA 1
ATOM 665 C C . TYR A 1 84 ? 26.379 6.097 -9.498 1.00 80.81 84 TYR A C 1
ATOM 667 O O . TYR A 1 84 ? 25.551 6.987 -9.302 1.00 80.81 84 TYR A O 1
ATOM 675 N N . VAL A 1 85 ? 27.354 6.222 -10.397 1.00 83.50 85 VAL A N 1
ATOM 676 C CA . VAL A 1 85 ? 27.457 7.368 -11.308 1.00 83.50 85 VAL A CA 1
ATOM 677 C C . VAL A 1 85 ? 26.477 7.211 -12.468 1.00 83.50 85 VAL A C 1
ATOM 679 O O . VAL A 1 85 ? 26.254 6.105 -12.953 1.00 83.50 85 VAL A O 1
ATOM 682 N N . ARG A 1 86 ? 25.902 8.322 -12.945 1.00 76.25 86 ARG A N 1
ATOM 683 C CA . ARG A 1 86 ? 24.933 8.317 -14.059 1.00 76.25 86 ARG A CA 1
ATOM 684 C C . ARG A 1 86 ? 25.497 7.662 -15.328 1.00 76.25 86 ARG A C 1
ATOM 686 O O . ARG A 1 86 ? 24.766 6.975 -16.032 1.00 76.25 86 ARG A O 1
ATOM 693 N N . ASN A 1 87 ? 26.790 7.855 -15.583 1.00 81.00 87 ASN A N 1
ATOM 694 C CA . ASN A 1 87 ? 27.493 7.311 -16.740 1.00 81.00 87 ASN A CA 1
ATOM 695 C C . ASN A 1 87 ? 28.466 6.228 -16.270 1.00 81.00 87 ASN A C 1
ATOM 697 O O . ASN A 1 87 ? 29.610 6.516 -15.924 1.00 81.00 87 ASN A O 1
ATOM 701 N N . MET A 1 88 ? 27.993 4.986 -16.216 1.00 81.06 88 MET A N 1
ATOM 702 C CA . MET A 1 88 ? 28.845 3.837 -15.921 1.00 81.06 88 MET A CA 1
ATOM 703 C C . MET A 1 88 ? 29.459 3.269 -17.198 1.00 81.06 88 MET A C 1
ATOM 705 O O . MET A 1 88 ? 28.760 3.125 -18.198 1.00 81.06 88 MET A O 1
ATOM 709 N N . ALA A 1 89 ? 30.731 2.864 -17.136 1.00 84.50 89 ALA A N 1
ATOM 710 C CA . ALA A 1 89 ? 31.395 2.159 -18.237 1.00 84.50 89 ALA A CA 1
ATOM 711 C C . ALA A 1 89 ? 30.617 0.896 -18.665 1.00 84.50 89 ALA A C 1
ATOM 713 O O . ALA A 1 89 ? 30.470 0.625 -19.852 1.00 84.50 89 ALA A O 1
ATOM 714 N N . ASP A 1 90 ? 30.012 0.197 -17.700 1.00 88.31 90 ASP A N 1
ATOM 715 C CA . ASP A 1 90 ? 29.234 -1.026 -17.928 1.00 88.31 90 ASP A CA 1
ATOM 716 C C . ASP A 1 90 ? 27.736 -0.778 -18.201 1.00 88.31 90 ASP A C 1
ATOM 718 O O . ASP A 1 90 ? 26.928 -1.707 -18.136 1.00 88.31 90 ASP A O 1
ATOM 722 N N . ALA A 1 91 ? 27.310 0.461 -18.475 1.00 89.25 91 ALA A N 1
ATOM 723 C CA . ALA A 1 91 ? 25.888 0.777 -18.652 1.00 89.25 91 ALA A CA 1
ATOM 724 C C . ALA A 1 91 ? 25.225 -0.057 -19.766 1.00 89.25 91 ALA A C 1
ATOM 726 O O . ALA A 1 91 ? 24.088 -0.504 -19.609 1.00 89.25 91 ALA A O 1
ATOM 727 N N . SER A 1 92 ? 25.942 -0.316 -20.864 1.00 91.94 92 SER A N 1
ATOM 728 C CA . SER A 1 92 ? 25.468 -1.159 -21.971 1.00 91.94 92 SER A CA 1
ATOM 729 C C . SER A 1 92 ? 25.235 -2.608 -21.538 1.00 91.94 92 SER A C 1
ATOM 731 O O . SER A 1 92 ? 24.198 -3.187 -21.862 1.00 91.94 92 SER A O 1
ATOM 733 N N . LYS A 1 93 ? 26.150 -3.171 -20.740 1.00 93.94 93 LYS A N 1
ATOM 734 C CA . LYS A 1 93 ? 26.040 -4.518 -20.168 1.00 93.94 93 LYS A CA 1
ATOM 735 C C . LYS A 1 93 ? 24.791 -4.648 -19.298 1.00 93.94 93 LYS A C 1
ATOM 737 O O . LYS A 1 93 ? 24.010 -5.578 -19.486 1.00 93.94 93 LYS A O 1
ATOM 742 N N . TYR A 1 94 ? 24.573 -3.717 -18.367 1.00 92.62 94 TYR A N 1
ATOM 743 C CA . TYR A 1 94 ? 23.394 -3.764 -17.493 1.00 92.62 94 TYR A CA 1
ATOM 744 C C . TYR A 1 94 ? 22.091 -3.527 -18.254 1.00 92.62 94 TYR A C 1
ATOM 746 O O . TYR A 1 94 ? 21.082 -4.156 -17.935 1.00 92.62 94 TYR A O 1
ATOM 754 N N . ARG A 1 95 ? 22.114 -2.685 -19.293 1.00 93.38 95 ARG A N 1
ATOM 755 C CA . ARG A 1 95 ? 20.964 -2.507 -20.181 1.00 93.38 95 ARG A CA 1
ATOM 756 C C . ARG A 1 95 ? 20.604 -3.807 -20.898 1.00 93.38 95 ARG A C 1
ATOM 758 O O . ARG A 1 95 ? 19.446 -4.198 -20.855 1.00 93.38 95 ARG A O 1
ATOM 765 N N . ALA A 1 96 ? 21.587 -4.515 -21.457 1.00 96.38 96 ALA A N 1
ATOM 766 C CA . ALA A 1 96 ? 21.357 -5.800 -22.118 1.00 96.38 96 ALA A CA 1
ATOM 767 C C . ALA A 1 96 ? 20.759 -6.856 -21.168 1.00 96.38 96 ALA A C 1
ATOM 769 O O . ALA A 1 96 ? 19.842 -7.579 -21.551 1.00 96.38 96 ALA A O 1
ATOM 770 N N . ILE A 1 97 ? 21.224 -6.910 -19.913 1.00 97.06 97 ILE A N 1
ATOM 771 C CA . ILE A 1 97 ? 20.652 -7.794 -18.883 1.00 97.06 97 ILE A CA 1
ATOM 772 C C . ILE A 1 97 ? 19.198 -7.410 -18.575 1.00 97.06 97 ILE A C 1
ATOM 774 O O . ILE A 1 97 ? 18.329 -8.277 -18.515 1.00 97.06 97 ILE A O 1
ATOM 778 N N . GLY A 1 98 ? 18.916 -6.118 -18.388 1.00 96.69 98 GLY A N 1
ATOM 779 C CA . GLY A 1 98 ? 17.556 -5.632 -18.142 1.00 96.69 98 GLY A CA 1
ATOM 780 C C . GLY A 1 98 ? 16.604 -5.958 -19.294 1.00 96.69 98 GLY A C 1
ATOM 781 O O . GLY A 1 98 ? 15.497 -6.441 -19.058 1.00 96.69 98 GLY A O 1
ATOM 782 N N . ASP A 1 99 ? 17.060 -5.766 -20.531 1.00 97.31 99 ASP A N 1
ATOM 783 C CA . ASP A 1 99 ? 16.302 -6.082 -21.741 1.00 97.31 99 ASP A CA 1
ATOM 784 C C . ASP A 1 99 ? 15.941 -7.577 -21.811 1.00 97.31 99 ASP A C 1
ATOM 786 O O . ASP A 1 99 ? 14.796 -7.914 -22.119 1.00 97.31 99 ASP A O 1
ATOM 790 N N . ASP A 1 100 ? 16.886 -8.473 -21.492 1.00 98.06 100 ASP A N 1
ATOM 791 C CA . ASP A 1 100 ? 16.638 -9.922 -21.412 1.00 98.06 100 ASP A CA 1
ATOM 792 C C . ASP A 1 100 ? 15.577 -10.258 -20.354 1.00 98.06 100 ASP A C 1
ATOM 794 O O . ASP A 1 100 ? 14.622 -10.989 -20.628 1.00 98.06 100 ASP A O 1
ATOM 798 N N . LEU A 1 101 ? 15.688 -9.678 -19.156 1.00 98.31 101 LEU A N 1
ATOM 799 C CA . LEU A 1 101 ? 14.748 -9.927 -18.060 1.00 98.31 101 LEU A CA 1
ATOM 800 C C . LEU A 1 101 ? 13.321 -9.487 -18.402 1.00 98.31 101 LEU A C 1
ATOM 802 O O . LEU A 1 101 ? 12.369 -10.217 -18.110 1.00 98.31 101 LEU A O 1
ATOM 806 N N . VAL A 1 102 ? 13.162 -8.321 -19.037 1.00 97.88 102 VAL A N 1
ATOM 807 C CA . VAL A 1 102 ? 11.849 -7.829 -19.483 1.00 97.88 102 VAL A CA 1
ATOM 808 C C . VAL A 1 102 ? 11.269 -8.766 -20.541 1.00 97.88 102 VAL A C 1
ATOM 810 O O . VAL A 1 102 ? 10.134 -9.221 -20.394 1.00 97.88 102 VAL A O 1
ATOM 813 N N . LYS A 1 103 ? 12.058 -9.130 -21.562 1.00 97.62 103 LYS A N 1
ATOM 814 C CA . LYS A 1 103 ? 11.624 -10.038 -22.640 1.00 97.62 103 LYS A CA 1
ATOM 815 C C . LYS A 1 103 ? 11.223 -11.422 -22.128 1.00 97.62 103 LYS A C 1
ATOM 817 O O . LYS A 1 103 ? 10.291 -12.024 -22.648 1.00 97.62 103 LYS A O 1
ATOM 822 N N . ARG A 1 104 ? 11.888 -11.913 -21.080 1.00 97.94 104 ARG A N 1
ATOM 823 C CA . ARG A 1 104 ? 11.594 -13.205 -20.435 1.00 97.94 104 ARG A CA 1
ATOM 824 C C . ARG A 1 104 ? 10.450 -13.148 -19.419 1.00 97.94 104 ARG A C 1
ATOM 826 O O . ARG A 1 104 ? 10.232 -14.131 -18.708 1.00 97.94 104 ARG A O 1
ATOM 833 N N . GLY A 1 105 ? 9.753 -12.015 -19.300 1.00 96.81 105 GLY A N 1
ATOM 834 C CA . GLY A 1 105 ? 8.635 -11.851 -18.368 1.00 96.81 105 GLY A CA 1
ATOM 835 C C . GLY A 1 105 ? 9.052 -11.937 -16.896 1.00 96.81 105 GLY A C 1
ATOM 836 O O . GLY A 1 105 ? 8.269 -12.374 -16.057 1.00 96.81 105 GLY A O 1
ATOM 837 N N . LYS A 1 106 ? 10.298 -11.566 -16.567 1.00 98.25 106 LYS A N 1
ATOM 838 C CA . LYS A 1 106 ? 10.843 -11.594 -15.196 1.00 98.25 106 LYS A CA 1
ATOM 839 C C . LYS A 1 106 ? 10.686 -10.267 -14.452 1.00 98.25 106 LYS A C 1
ATOM 841 O O . LYS A 1 106 ? 11.230 -10.114 -13.362 1.00 98.25 106 LYS A O 1
ATOM 846 N N . VAL A 1 107 ? 9.952 -9.317 -15.028 1.00 97.88 107 VAL A N 1
ATOM 847 C CA . VAL A 1 107 ? 9.756 -7.970 -14.484 1.00 97.88 107 VAL A CA 1
ATOM 848 C C . VAL A 1 107 ? 8.268 -7.694 -14.301 1.00 97.88 107 VAL A C 1
ATOM 850 O O . VAL A 1 107 ? 7.464 -7.972 -15.187 1.00 97.88 107 VAL A O 1
ATOM 853 N N . ALA A 1 108 ? 7.923 -7.103 -13.160 1.00 97.94 108 ALA A N 1
ATOM 854 C CA . ALA A 1 108 ? 6.605 -6.559 -12.869 1.00 97.94 108 ALA A CA 1
ATOM 855 C C . ALA A 1 108 ? 6.747 -5.147 -12.289 1.00 97.94 108 ALA A C 1
ATOM 857 O O . ALA A 1 108 ? 7.734 -4.834 -11.619 1.00 97.94 108 ALA A O 1
ATOM 858 N N . ALA A 1 109 ? 5.751 -4.302 -12.532 1.00 97.69 109 ALA A N 1
ATOM 859 C CA . ALA A 1 109 ? 5.617 -3.014 -11.875 1.00 97.69 109 ALA A CA 1
ATOM 860 C C . ALA A 1 109 ? 4.816 -3.185 -10.580 1.00 97.69 109 ALA A C 1
ATOM 862 O O . ALA A 1 109 ? 3.757 -3.811 -10.573 1.00 97.69 109 ALA A O 1
ATOM 863 N N . PHE A 1 110 ? 5.292 -2.594 -9.489 1.00 97.44 110 PHE A N 1
ATOM 864 C CA . PHE A 1 110 ? 4.606 -2.595 -8.200 1.00 97.44 110 PHE A CA 1
ATOM 865 C C . PHE A 1 110 ? 4.530 -1.168 -7.663 1.00 97.44 110 PHE A C 1
ATOM 867 O O . PHE A 1 110 ? 5.549 -0.481 -7.580 1.00 97.44 110 PHE A O 1
ATOM 874 N N . ILE A 1 111 ? 3.328 -0.712 -7.312 1.00 95.19 111 ILE A N 1
ATOM 875 C CA . ILE A 1 111 ? 3.101 0.625 -6.754 1.00 95.19 111 ILE A CA 1
ATOM 876 C C . ILE A 1 111 ? 2.396 0.515 -5.407 1.00 95.19 111 ILE A C 1
ATOM 878 O O . ILE A 1 111 ? 1.321 -0.072 -5.302 1.00 95.19 111 ILE A O 1
ATOM 882 N N . VAL A 1 112 ? 2.979 1.166 -4.399 1.00 95.19 112 VAL A N 1
ATOM 883 C CA . VAL A 1 112 ? 2.359 1.394 -3.089 1.00 95.19 112 VAL A CA 1
ATOM 884 C C . VAL A 1 112 ? 1.462 2.625 -3.175 1.00 95.19 112 VAL A C 1
ATOM 886 O O . VAL A 1 112 ? 1.950 3.749 -3.302 1.00 95.19 112 VAL A O 1
ATOM 889 N N . ALA A 1 113 ? 0.151 2.414 -3.121 1.00 92.81 113 ALA A N 1
ATOM 890 C CA . ALA A 1 113 ? -0.861 3.427 -3.396 1.00 92.81 113 ALA A CA 1
ATOM 891 C C . ALA A 1 113 ? -1.881 3.653 -2.264 1.00 92.81 113 ALA A C 1
ATOM 893 O O . ALA A 1 113 ? -2.887 4.322 -2.493 1.00 92.81 113 ALA A O 1
ATOM 894 N N . GLY A 1 114 ? -1.609 3.178 -1.045 1.00 88.50 114 GLY A N 1
ATOM 895 C CA . GLY A 1 114 ? -2.520 3.339 0.102 1.00 88.50 114 GLY A CA 1
ATOM 896 C C . GLY A 1 114 ? -2.591 4.754 0.700 1.00 88.50 114 GLY A C 1
ATOM 897 O O . GLY A 1 114 ? -3.408 5.039 1.572 1.00 88.50 114 GLY A O 1
ATOM 898 N N . GLY A 1 115 ? -1.741 5.680 0.249 1.00 89.94 115 GLY A N 1
ATOM 899 C CA . GLY A 1 115 ? -1.715 7.049 0.764 1.00 89.94 115 GLY A CA 1
ATOM 900 C C . GLY A 1 115 ? -2.848 7.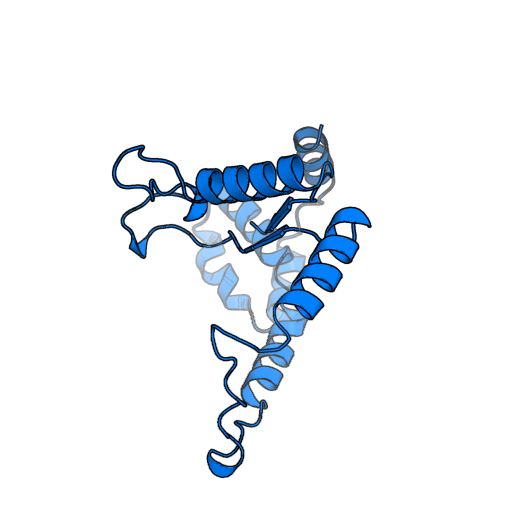928 0.224 1.00 89.94 115 GLY A C 1
ATOM 901 O O . GLY A 1 115 ? -3.035 8.052 -0.990 1.00 89.94 115 GLY A O 1
ATOM 902 N N . GLN A 1 116 ? -3.538 8.637 1.120 1.00 91.06 116 GLN A N 1
ATOM 903 C CA . GLN A 1 116 ? -4.455 9.719 0.751 1.00 91.06 116 GLN A CA 1
ATOM 904 C C . GLN A 1 116 ? -3.689 10.988 0.340 1.00 91.06 116 GLN A C 1
ATOM 906 O O . GLN A 1 116 ? -2.621 11.300 0.870 1.00 91.06 116 GLN A O 1
ATOM 911 N N . GLY A 1 117 ? -4.248 11.749 -0.600 1.00 90.75 117 GLY A N 1
ATOM 912 C CA . GLY A 1 117 ? -3.677 12.987 -1.140 1.00 90.75 117 GLY A CA 1
ATOM 913 C C . GLY A 1 117 ? -3.847 14.226 -0.252 1.00 90.75 117 GLY A C 1
ATOM 914 O O . GLY A 1 117 ? -3.681 15.342 -0.736 1.00 90.75 117 GLY A O 1
ATOM 915 N N . THR A 1 118 ? -4.163 14.069 1.034 1.00 93.25 118 THR A N 1
ATOM 916 C CA . THR A 1 118 ? -4.582 15.174 1.918 1.00 93.25 118 THR A CA 1
ATOM 917 C C . THR A 1 118 ? -3.534 16.277 2.062 1.00 93.25 118 THR A C 1
ATOM 919 O O . THR A 1 118 ? -3.886 17.452 2.029 1.00 93.25 118 THR A O 1
ATOM 922 N N . ARG A 1 119 ? -2.238 15.935 2.124 1.00 92.56 119 ARG A N 1
ATOM 923 C CA . ARG A 1 119 ? -1.138 16.925 2.158 1.00 92.56 119 ARG A CA 1
ATOM 924 C C . ARG A 1 119 ? -1.014 17.761 0.878 1.00 92.56 119 ARG A C 1
ATOM 926 O O . ARG A 1 119 ? -0.373 18.801 0.904 1.00 92.56 119 ARG A O 1
ATOM 933 N N . LEU A 1 120 ? -1.608 17.308 -0.226 1.00 90.19 120 LEU A N 1
ATOM 934 C CA . LEU A 1 120 ? -1.679 18.034 -1.498 1.00 90.19 120 LEU A CA 1
ATOM 935 C C . LEU A 1 120 ? -2.990 18.828 -1.640 1.00 90.19 120 LEU A C 1
ATOM 937 O O . LEU A 1 120 ? -3.273 19.338 -2.719 1.00 90.19 120 LEU A O 1
ATOM 941 N N . GLY A 1 121 ? -3.829 18.870 -0.598 1.00 93.19 121 GLY A N 1
ATOM 942 C CA . GLY A 1 121 ? -5.182 19.425 -0.684 1.00 93.19 121 GLY A CA 1
ATOM 943 C C . GLY A 1 121 ? -6.145 18.570 -1.516 1.00 93.19 121 GLY A C 1
ATOM 944 O O . GLY A 1 121 ? -7.204 19.049 -1.910 1.00 93.19 121 GLY A O 1
ATOM 945 N N . TRP A 1 122 ? -5.802 17.308 -1.798 1.00 94.31 122 TRP A N 1
ATOM 946 C CA . TRP A 1 122 ? -6.592 16.429 -2.659 1.00 94.31 122 TRP A CA 1
ATOM 947 C C . TRP A 1 122 ? -7.423 15.439 -1.846 1.00 94.31 122 TRP A C 1
ATOM 949 O O . TRP A 1 122 ? -6.892 14.672 -1.037 1.00 94.31 122 TRP A O 1
ATOM 959 N N . ARG A 1 123 ? -8.739 15.434 -2.079 1.00 91.62 123 ARG A N 1
ATOM 960 C CA . ARG A 1 123 ? -9.675 14.497 -1.447 1.00 91.62 123 ARG A CA 1
ATOM 961 C C . ARG A 1 123 ? -9.760 13.213 -2.272 1.00 91.62 123 ARG A C 1
ATOM 963 O O . ARG A 1 123 ? -10.597 13.091 -3.158 1.00 91.62 123 ARG A O 1
ATOM 970 N N . GLY A 1 124 ? -8.868 12.270 -1.983 1.00 91.62 124 GLY A N 1
ATOM 971 C CA . GLY A 1 124 ? -8.853 10.940 -2.593 1.00 91.62 124 GLY A CA 1
ATOM 972 C C . GLY A 1 124 ? -7.465 10.294 -2.569 1.00 91.62 124 GLY A C 1
ATOM 973 O O . GLY A 1 124 ? -6.508 10.903 -2.074 1.00 91.62 124 GLY A O 1
ATOM 974 N N . PRO A 1 125 ? -7.317 9.080 -3.135 1.00 93.75 125 PRO A N 1
ATOM 975 C CA . PRO A 1 125 ? -6.024 8.415 -3.247 1.00 93.75 125 PRO A CA 1
ATOM 976 C C . PRO A 1 125 ? -5.021 9.302 -3.983 1.00 93.75 125 PRO A C 1
ATOM 978 O O . PRO A 1 125 ? -5.339 9.857 -5.039 1.00 93.75 125 PRO A O 1
ATOM 981 N N . LYS A 1 126 ? -3.788 9.408 -3.473 1.00 94.88 126 LYS A N 1
ATOM 982 C CA . LYS A 1 126 ? -2.754 10.288 -4.047 1.00 94.88 126 LYS A CA 1
ATOM 983 C C . LYS A 1 126 ? -2.518 10.022 -5.537 1.00 94.88 126 LYS A C 1
ATOM 985 O O . LYS A 1 126 ? -2.277 10.957 -6.290 1.00 94.88 126 LYS A O 1
ATOM 990 N N . GLY A 1 127 ? -2.643 8.770 -5.979 1.00 95.19 127 GLY A N 1
ATOM 991 C CA . GLY A 1 127 ? -2.484 8.391 -7.386 1.00 95.19 127 GLY A CA 1
ATOM 992 C C . GLY A 1 127 ? -3.476 9.060 -8.354 1.00 95.19 127 GLY A C 1
ATOM 993 O O . GLY A 1 127 ? -3.203 9.129 -9.550 1.00 95.19 127 GLY A O 1
ATOM 994 N N . THR A 1 128 ? -4.595 9.590 -7.850 1.00 95.50 128 THR A N 1
ATOM 995 C CA . THR A 1 128 ? -5.608 10.314 -8.642 1.00 95.50 128 THR A CA 1
ATOM 996 C C . THR A 1 128 ? -5.331 11.816 -8.767 1.00 95.50 128 THR A C 1
ATOM 998 O O . THR A 1 128 ? -6.031 12.501 -9.505 1.00 95.50 128 THR A O 1
ATOM 1001 N N . TYR A 1 129 ? -4.301 12.329 -8.088 1.00 95.31 129 TYR A N 1
ATOM 1002 C CA . TYR A 1 129 ? -3.922 13.740 -8.137 1.00 95.31 129 TYR A CA 1
ATOM 1003 C C . TYR A 1 129 ? -3.443 14.153 -9.543 1.00 95.31 129 TYR A C 1
ATOM 1005 O O . TYR A 1 129 ? -2.569 13.459 -10.081 1.00 95.31 129 TYR A O 1
ATOM 1013 N N . PRO A 1 130 ? -3.944 15.266 -10.123 1.00 95.75 130 PRO A N 1
ATOM 1014 C CA . PRO A 1 130 ? -3.550 15.754 -11.448 1.00 95.75 130 PRO A CA 1
ATOM 1015 C C . PRO A 1 130 ? -2.113 16.294 -11.425 1.00 95.75 130 PRO A C 1
ATOM 1017 O O . PRO A 1 130 ? -1.862 17.454 -11.116 1.00 95.75 130 PRO A O 1
ATOM 1020 N N . ALA A 1 131 ? -1.146 15.434 -11.736 1.00 92.69 131 ALA A N 1
ATOM 1021 C CA . ALA A 1 131 ? 0.271 15.717 -11.524 1.00 92.69 131 ALA A CA 1
ATOM 1022 C C . ALA A 1 131 ? 0.964 16.425 -12.690 1.00 92.69 131 ALA A C 1
ATOM 1024 O O . ALA A 1 131 ? 2.021 17.020 -12.492 1.00 92.69 131 ALA A O 1
ATOM 1025 N N . THR A 1 132 ? 0.428 16.342 -13.910 1.00 95.94 132 THR A N 1
ATOM 1026 C CA . THR A 1 132 ? 1.073 16.985 -15.065 1.00 95.94 132 THR A CA 1
ATOM 1027 C C . THR A 1 132 ? 0.523 18.396 -15.281 1.00 95.94 132 THR A C 1
ATOM 1029 O O . THR A 1 132 ? -0.695 18.523 -15.417 1.00 95.94 132 THR A O 1
ATOM 1032 N N . PRO A 1 133 ? 1.376 19.425 -15.426 1.00 92.69 133 PRO A N 1
ATOM 1033 C CA . PRO A 1 133 ? 0.942 20.825 -15.449 1.00 92.69 133 PRO A CA 1
ATOM 1034 C C . PRO A 1 133 ? 0.117 21.209 -16.684 1.00 92.69 133 PRO A C 1
ATOM 1036 O O . PRO A 1 133 ? -0.739 22.077 -16.592 1.00 92.69 133 PRO A O 1
ATOM 1039 N N . VAL A 1 134 ? 0.353 20.565 -17.833 1.00 95.75 134 VAL A N 1
ATOM 1040 C CA . VAL A 1 134 ? -0.336 20.902 -19.093 1.00 95.75 134 VAL A CA 1
ATOM 1041 C C . VAL A 1 134 ? -1.584 20.044 -19.298 1.00 95.75 134 VAL A C 1
ATOM 1043 O O . VAL A 1 134 ? -2.673 20.555 -19.511 1.00 95.75 134 VAL A O 1
ATOM 1046 N N . ALA A 1 135 ? -1.433 18.720 -19.230 1.00 94.62 135 ALA A N 1
ATOM 1047 C CA . ALA A 1 135 ? -2.499 17.781 -19.581 1.00 94.62 135 ALA A CA 1
ATOM 1048 C C . ALA A 1 135 ? -3.361 17.332 -18.386 1.00 94.62 135 ALA A C 1
ATOM 1050 O O . ALA A 1 135 ? -4.261 16.515 -18.568 1.00 94.62 135 ALA A O 1
ATOM 1051 N N . GLY A 1 136 ? -3.049 17.775 -17.162 1.00 95.81 136 GLY A N 1
ATOM 1052 C CA . GLY A 1 136 ? -3.783 17.396 -15.948 1.00 95.81 136 GLY A CA 1
ATOM 1053 C C . GLY A 1 136 ? -3.843 15.888 -15.666 1.00 95.81 136 GLY A C 1
ATOM 1054 O O . GLY A 1 136 ? -4.727 15.430 -14.946 1.00 95.81 136 GLY A O 1
ATOM 1055 N N . LYS A 1 137 ? -2.941 15.080 -16.240 1.00 97.75 137 LYS A N 1
ATOM 1056 C CA . LYS A 1 137 ? 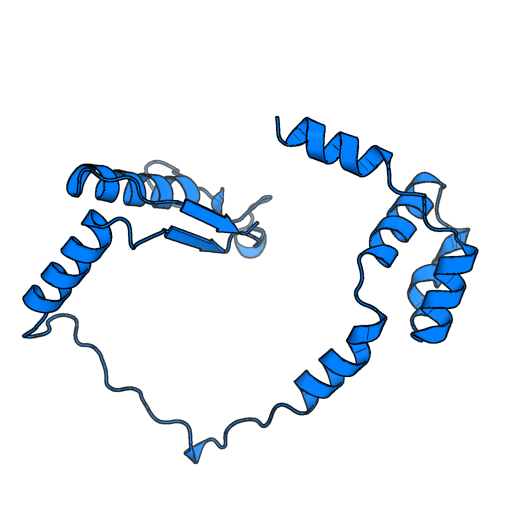-2.956 13.623 -16.087 1.00 97.75 137 LYS A CA 1
ATOM 1057 C C . LYS A 1 137 ? -2.737 13.238 -14.620 1.00 97.75 137 LYS A C 1
ATOM 1059 O O . LYS A 1 137 ? -1.805 13.757 -13.995 1.00 97.75 137 LYS A O 1
ATOM 1064 N N . PRO A 1 138 ? -3.527 12.292 -14.083 1.00 96.69 138 PRO A N 1
ATOM 1065 C CA . PRO A 1 138 ? -3.297 11.779 -12.744 1.00 96.69 138 PRO A CA 1
ATOM 1066 C C . PRO A 1 138 ? -2.001 10.960 -12.678 1.00 96.69 138 PRO A C 1
ATOM 1068 O O . PRO A 1 138 ? -1.596 10.363 -13.679 1.00 96.69 138 PRO A O 1
ATOM 1071 N N . LEU A 1 139 ? -1.371 10.873 -11.501 1.00 95.94 139 LEU A N 1
ATOM 1072 C CA . LEU A 1 139 ? -0.145 10.078 -11.294 1.00 95.94 139 LEU A CA 1
ATOM 1073 C C . LEU A 1 139 ? -0.282 8.634 -11.799 1.00 95.94 139 LEU A C 1
ATOM 1075 O O . LEU A 1 139 ? 0.606 8.140 -12.491 1.00 95.94 139 LEU A O 1
ATOM 1079 N N . PHE A 1 140 ? -1.408 7.971 -11.521 1.00 97.00 140 PHE A N 1
ATOM 1080 C CA . PHE A 1 140 ? -1.654 6.615 -12.016 1.00 97.00 140 PHE A CA 1
ATOM 1081 C C . PHE A 1 140 ? -1.632 6.524 -13.540 1.00 97.00 140 PHE A C 1
ATOM 1083 O O . PHE A 1 140 ? -1.115 5.549 -14.077 1.00 97.00 140 PHE A O 1
ATOM 1090 N N . ARG A 1 141 ? -2.138 7.542 -14.245 1.00 97.50 141 ARG A N 1
ATOM 1091 C CA . ARG A 1 141 ? -2.085 7.575 -15.710 1.00 97.50 141 ARG A CA 1
ATOM 1092 C C . ARG A 1 141 ? -0.653 7.731 -16.206 1.00 97.50 141 ARG A C 1
ATOM 1094 O O . ARG A 1 141 ? -0.291 7.071 -17.170 1.00 97.50 141 ARG A O 1
ATOM 1101 N N . VAL A 1 142 ? 0.159 8.561 -15.550 1.00 97.50 142 VAL A N 1
ATOM 1102 C CA . VAL A 1 142 ? 1.579 8.720 -15.908 1.00 97.50 142 VAL A CA 1
ATOM 1103 C C . VAL A 1 142 ? 2.314 7.382 -15.793 1.00 97.50 142 VAL A C 1
ATOM 1105 O O . VAL A 1 142 ? 2.996 6.984 -16.735 1.00 97.50 142 VAL A O 1
ATOM 1108 N N . PHE A 1 143 ? 2.125 6.648 -14.693 1.00 97.31 143 PHE A N 1
ATOM 1109 C CA . PHE A 1 143 ? 2.736 5.327 -14.520 1.00 97.31 143 PHE A CA 1
ATOM 1110 C C . PHE A 1 143 ? 2.207 4.294 -15.518 1.00 97.31 143 PHE A C 1
ATOM 1112 O O . PHE A 1 143 ? 2.998 3.575 -16.126 1.00 97.31 143 PHE A O 1
ATOM 1119 N N . ALA A 1 144 ? 0.892 4.253 -15.745 1.00 97.94 144 ALA A N 1
ATOM 1120 C CA . ALA A 1 144 ? 0.293 3.354 -16.726 1.00 97.94 144 ALA A CA 1
ATOM 1121 C C . ALA A 1 144 ? 0.859 3.599 -18.134 1.00 97.94 144 ALA A C 1
ATOM 1123 O O . ALA A 1 144 ? 1.259 2.658 -18.812 1.00 97.94 144 ALA A O 1
ATOM 1124 N N . GLU A 1 145 ? 0.963 4.861 -18.563 1.00 97.88 145 GLU A N 1
ATOM 1125 C CA . GLU A 1 145 ? 1.512 5.214 -19.876 1.00 97.88 145 GLU A CA 1
ATOM 1126 C C . GLU A 1 145 ? 2.999 4.839 -20.010 1.00 97.88 145 GLU A C 1
ATOM 1128 O O . GLU A 1 145 ? 3.410 4.394 -21.084 1.00 97.88 145 GLU A O 1
ATOM 1133 N N . GLN A 1 146 ? 3.795 4.956 -18.938 1.00 97.69 146 GLN A N 1
ATOM 1134 C CA . GLN A 1 146 ? 5.193 4.499 -18.912 1.00 97.69 146 GLN A CA 1
ATOM 1135 C C . GLN A 1 146 ? 5.304 2.977 -19.051 1.00 97.69 146 GLN A C 1
ATOM 1137 O O . GLN A 1 146 ? 6.097 2.494 -19.860 1.00 97.69 146 GLN A O 1
ATOM 1142 N N . ILE A 1 147 ? 4.482 2.224 -18.314 1.00 98.19 147 ILE A N 1
ATOM 1143 C CA . ILE A 1 147 ? 4.434 0.759 -18.410 1.00 98.19 147 ILE A CA 1
ATOM 1144 C C . ILE A 1 147 ? 4.019 0.353 -19.826 1.00 98.19 147 ILE A C 1
ATOM 1146 O O . ILE A 1 147 ? 4.715 -0.429 -20.463 1.00 98.19 147 ILE A O 1
ATOM 1150 N N . MET A 1 148 ? 2.962 0.957 -20.375 1.00 98.31 148 MET A N 1
ATOM 1151 C CA . MET A 1 148 ? 2.515 0.694 -21.746 1.00 98.31 148 MET A CA 1
ATOM 1152 C C . MET A 1 148 ? 3.581 1.043 -22.794 1.00 98.31 148 MET A C 1
ATOM 1154 O O . MET A 1 148 ? 3.670 0.383 -23.828 1.00 98.31 148 MET A O 1
ATOM 1158 N N . ALA A 1 149 ? 4.375 2.095 -22.575 1.00 98.31 149 ALA A N 1
ATOM 1159 C CA . ALA A 1 149 ? 5.482 2.431 -23.465 1.00 98.31 149 ALA A CA 1
ATOM 1160 C C . ALA A 1 149 ? 6.569 1.348 -23.445 1.00 98.31 149 ALA A C 1
ATOM 1162 O O . ALA A 1 149 ? 7.051 0.967 -24.510 1.00 98.31 149 ALA A O 1
ATOM 1163 N N . ALA A 1 150 ? 6.903 0.813 -22.267 1.00 97.25 150 ALA A N 1
ATOM 1164 C CA . ALA A 1 150 ? 7.820 -0.315 -22.143 1.00 97.25 150 ALA A CA 1
ATOM 1165 C C . ALA A 1 150 ? 7.243 -1.588 -22.786 1.00 97.25 150 ALA A C 1
ATOM 1167 O O . ALA A 1 150 ? 7.919 -2.215 -23.596 1.00 97.25 150 ALA A O 1
ATOM 1168 N N . GLU A 1 151 ? 5.978 -1.927 -22.525 1.00 98.06 151 GLU A N 1
ATOM 1169 C CA . GLU A 1 151 ? 5.302 -3.060 -23.175 1.00 98.06 151 GLU A CA 1
ATOM 1170 C C . GLU A 1 151 ? 5.400 -2.985 -24.706 1.00 98.06 151 GLU A C 1
ATOM 1172 O O . GLU A 1 151 ? 5.774 -3.962 -25.352 1.00 98.06 151 GLU A O 1
ATOM 1177 N N . ARG A 1 152 ? 5.142 -1.805 -25.292 1.00 98.31 152 ARG A N 1
ATOM 1178 C CA . ARG A 1 152 ? 5.281 -1.581 -26.742 1.00 98.31 152 ARG A CA 1
ATOM 1179 C C . ARG A 1 152 ? 6.723 -1.711 -27.226 1.00 98.31 152 ARG A C 1
ATOM 1181 O O . ARG A 1 152 ? 6.942 -2.289 -28.283 1.00 98.31 152 ARG A O 1
ATOM 1188 N N . ALA A 1 153 ? 7.687 -1.173 -26.483 1.00 97.38 153 ALA A N 1
ATOM 1189 C CA . ALA A 1 153 ? 9.096 -1.205 -26.870 1.00 97.38 153 ALA A CA 1
ATOM 1190 C C . ALA A 1 153 ? 9.677 -2.630 -26.865 1.00 97.38 153 ALA A C 1
ATOM 1192 O O . ALA A 1 153 ? 10.503 -2.958 -27.714 1.00 97.38 153 ALA A O 1
ATOM 1193 N N . TYR A 1 154 ? 9.244 -3.474 -25.925 1.00 97.06 154 TYR A N 1
ATOM 1194 C CA . TYR A 1 154 ? 9.753 -4.840 -25.766 1.00 97.06 154 TYR A CA 1
ATOM 1195 C C . TYR A 1 154 ? 8.846 -5.917 -26.373 1.00 97.06 154 TYR A C 1
ATOM 1197 O O . TYR A 1 154 ? 9.269 -7.067 -26.466 1.00 97.06 154 TYR A O 1
ATOM 1205 N N . GLY A 1 155 ? 7.623 -5.570 -26.786 1.00 97.69 155 GLY A N 1
ATOM 1206 C CA . GLY A 1 155 ? 6.651 -6.523 -27.325 1.00 97.69 155 GLY A CA 1
ATOM 1207 C C . GLY A 1 155 ? 6.144 -7.528 -26.286 1.00 97.69 155 GLY A C 1
ATOM 1208 O O . GLY A 1 155 ? 5.812 -8.656 -26.640 1.00 97.69 155 GLY A O 1
ATOM 1209 N N . VAL A 1 156 ? 6.105 -7.145 -25.006 1.00 97.75 156 VAL A N 1
ATOM 1210 C CA . VAL A 1 156 ? 5.701 -8.016 -23.887 1.00 97.75 156 VAL A CA 1
ATOM 1211 C C . VAL A 1 156 ? 4.612 -7.374 -23.035 1.00 97.75 156 VAL A C 1
ATOM 1213 O O . VAL A 1 156 ? 4.348 -6.179 -23.146 1.00 97.75 156 VAL A O 1
ATOM 1216 N N . ARG A 1 157 ? 3.999 -8.164 -22.146 1.00 97.69 157 ARG A N 1
ATOM 1217 C CA . ARG A 1 157 ? 3.142 -7.660 -21.067 1.00 97.69 157 ARG A CA 1
ATOM 1218 C C . ARG A 1 157 ? 3.916 -7.567 -19.762 1.00 97.69 157 ARG A C 1
ATOM 1220 O O . ARG A 1 157 ? 4.631 -8.500 -19.408 1.00 97.69 157 ARG A O 1
ATOM 1227 N N . ILE A 1 158 ? 3.744 -6.463 -19.046 1.00 98.25 158 ILE A N 1
ATOM 1228 C CA . ILE A 1 158 ? 4.368 -6.216 -17.748 1.00 98.25 158 ILE A CA 1
ATOM 1229 C C . ILE A 1 158 ? 3.247 -6.188 -16.705 1.00 98.25 158 ILE A C 1
ATOM 1231 O O . ILE A 1 158 ? 2.447 -5.251 -16.702 1.00 98.25 158 ILE A O 1
ATOM 1235 N N . PRO A 1 159 ? 3.162 -7.189 -15.807 1.00 98.12 159 PRO A N 1
ATOM 1236 C CA . PRO A 1 159 ? 2.176 -7.180 -14.735 1.00 98.12 159 PRO A CA 1
ATOM 1237 C C . PRO A 1 159 ? 2.310 -5.916 -13.889 1.00 98.12 159 PRO A C 1
ATOM 1239 O O . PRO A 1 159 ? 3.415 -5.559 -13.476 1.00 98.12 159 PRO A O 1
ATOM 1242 N N . TRP A 1 160 ? 1.187 -5.254 -13.619 1.00 98.06 160 TRP A N 1
ATOM 1243 C CA . TRP A 1 160 ? 1.146 -4.078 -12.759 1.00 98.06 160 TRP A CA 1
ATOM 1244 C C . TRP A 1 160 ? 0.317 -4.357 -11.510 1.00 98.06 160 TRP A C 1
ATOM 1246 O O . TRP A 1 160 ? -0.902 -4.508 -11.567 1.00 98.06 160 TRP A O 1
ATOM 1256 N N . PHE A 1 161 ? 1.001 -4.416 -10.373 1.00 97.75 161 PHE A N 1
ATOM 1257 C CA . PHE A 1 161 ? 0.411 -4.596 -9.057 1.00 97.75 161 PHE A CA 1
ATOM 1258 C C . PHE A 1 161 ? 0.253 -3.239 -8.368 1.00 97.75 161 PHE A C 1
ATOM 1260 O O . PHE A 1 161 ? 1.221 -2.493 -8.198 1.00 97.75 161 PHE A O 1
ATOM 1267 N N . VAL A 1 162 ? -0.973 -2.926 -7.955 1.00 95.94 162 VAL A N 1
ATOM 1268 C CA . VAL A 1 162 ? -1.302 -1.709 -7.206 1.00 95.94 162 VAL A CA 1
ATOM 1269 C C . VAL A 1 162 ? -1.734 -2.118 -5.804 1.00 95.94 162 VAL A C 1
ATOM 1271 O O . VAL A 1 162 ? -2.774 -2.750 -5.640 1.00 95.94 162 VAL A O 1
ATOM 1274 N N . MET A 1 163 ? -0.927 -1.776 -4.801 1.00 95.31 163 MET A N 1
ATOM 1275 C CA . MET A 1 163 ? -1.229 -2.041 -3.394 1.00 95.31 163 MET A CA 1
ATOM 1276 C C . MET A 1 163 ? -2.009 -0.859 -2.812 1.00 95.31 163 MET A C 1
ATOM 1278 O O . MET A 1 163 ? -1.439 0.221 -2.637 1.00 95.31 163 MET A O 1
ATOM 1282 N N . THR A 1 164 ? -3.302 -1.054 -2.554 1.00 89.00 164 THR A N 1
ATOM 1283 C CA . THR A 1 164 ? -4.234 -0.038 -2.030 1.00 89.00 164 THR A CA 1
ATOM 1284 C C . THR A 1 164 ? -4.484 -0.190 -0.545 1.00 89.00 164 THR A C 1
ATOM 1286 O O . THR A 1 164 ? -4.609 -1.356 -0.114 1.00 89.00 164 THR A O 1
#

Secondary structure (DSSP, 8-state):
-HHHHHHHHHTT-PPPPHHHHHHHHHHHT-GGGGTTGGGS-HHHHHHHHHHHHTS-HHHHHHHHHHHHH-PPPPGGG--PPPP--SS-TTHHHHHHHHHHHHHTT---EEEE---BSGGGT-SSBGGGSB--TTT--BHHHHHHHHHHHHHHHHTS---EEEE-